Protein AF-A0A6I5RA64-F1 (afdb_monomer_lite)

Sequence (67 aa):
MPHRHVELSHADRDYLERLLGKGQMKAREYKRATGLLEMDRGKTLKAVSQTLGFPRRLNLGFEELSQ

Structure (mmCIF, N/CA/C/O backbone):
data_AF-A0A6I5RA64-F1
#
_entry.id   AF-A0A6I5RA64-F1
#
loop_
_atom_site.group_PDB
_atom_site.id
_atom_site.type_symbol
_atom_site.label_atom_id
_atom_site.label_alt_id
_atom_site.label_comp_id
_atom_site.label_asym_id
_atom_site.label_entity_id
_atom_site.label_seq_id
_atom_site.pdbx_PDB_ins_code
_atom_site.Cartn_x
_atom_site.Cartn_y
_atom_site.Cartn_z
_atom_site.occupancy
_atom_site.B_iso_or_equiv
_atom_site.auth_seq_id
_atom_site.auth_comp_id
_atom_site.auth_asym_id
_atom_site.auth_atom_id
_atom_site.pdbx_PDB_model_num
ATOM 1 N N . MET A 1 1 ? 16.701 3.293 -16.070 1.00 36.81 1 MET A N 1
ATOM 2 C CA . MET A 1 1 ? 16.435 1.921 -15.580 1.00 36.81 1 MET A CA 1
ATOM 3 C C . MET A 1 1 ? 14.993 1.879 -15.100 1.00 36.81 1 MET A C 1
ATOM 5 O O . MET A 1 1 ? 14.594 2.858 -14.483 1.00 36.81 1 MET A O 1
ATOM 9 N N . PRO A 1 2 ? 14.168 0.868 -15.416 1.00 45.19 2 PRO A N 1
ATOM 10 C CA . PRO A 1 2 ? 12.785 0.863 -14.950 1.00 45.19 2 PRO A CA 1
ATOM 11 C C . PRO A 1 2 ? 12.802 0.740 -13.422 1.00 45.19 2 PRO A C 1
ATOM 13 O O . PRO A 1 2 ? 13.203 -0.281 -12.875 1.00 45.19 2 PRO A O 1
ATOM 16 N N . HIS A 1 3 ? 12.437 1.819 -12.731 1.00 54.16 3 HIS A N 1
ATOM 17 C CA . HIS A 1 3 ? 12.482 1.958 -11.273 1.00 54.16 3 HIS A CA 1
ATOM 18 C C . HIS A 1 3 ? 11.336 1.188 -10.598 1.00 54.16 3 HIS A C 1
ATOM 20 O O . HIS A 1 3 ? 10.580 1.736 -9.794 1.00 54.16 3 HIS A O 1
ATOM 26 N N . ARG A 1 4 ? 11.153 -0.083 -10.961 1.00 61.47 4 ARG A N 1
ATOM 27 C CA . ARG A 1 4 ? 10.188 -0.965 -10.314 1.00 61.47 4 ARG A CA 1
ATOM 28 C C . ARG A 1 4 ? 10.870 -1.553 -9.084 1.00 61.47 4 ARG A C 1
ATOM 30 O O . ARG A 1 4 ? 11.553 -2.564 -9.148 1.00 61.47 4 ARG A O 1
ATOM 37 N N . HIS A 1 5 ? 10.772 -0.829 -7.972 1.00 69.31 5 HIS A N 1
ATOM 38 C CA . HIS A 1 5 ? 11.476 -1.176 -6.732 1.00 69.31 5 HIS A CA 1
ATOM 39 C C . HIS A 1 5 ? 10.839 -2.350 -5.973 1.00 69.31 5 HIS A C 1
ATOM 41 O O . HIS A 1 5 ? 11.427 -2.844 -5.015 1.00 69.31 5 HIS A O 1
ATOM 47 N N . VAL A 1 6 ? 9.639 -2.774 -6.375 1.00 86.38 6 VAL A N 1
ATOM 48 C CA . VAL A 1 6 ? 8.891 -3.872 -5.762 1.00 86.38 6 VAL A CA 1
ATOM 49 C C . VAL A 1 6 ? 8.267 -4.709 -6.871 1.00 86.38 6 VAL A C 1
ATOM 51 O O . VAL A 1 6 ? 7.587 -4.164 -7.738 1.00 86.38 6 VAL A O 1
ATOM 54 N N . GLU A 1 7 ? 8.473 -6.021 -6.809 1.00 92.31 7 GLU A N 1
ATOM 55 C CA . GLU A 1 7 ? 7.732 -7.011 -7.587 1.00 92.31 7 GLU A CA 1
ATOM 56 C C . GLU A 1 7 ? 7.120 -8.008 -6.608 1.00 92.31 7 GLU A C 1
ATOM 58 O O . GLU A 1 7 ? 7.833 -8.708 -5.888 1.00 92.31 7 GLU A O 1
ATOM 63 N N . LEU A 1 8 ? 5.793 -8.018 -6.525 1.00 93.00 8 LEU A N 1
ATOM 64 C CA . LEU A 1 8 ? 5.069 -8.937 -5.659 1.00 93.00 8 LEU A CA 1
ATOM 65 C C . LEU A 1 8 ? 4.835 -10.259 -6.381 1.00 93.00 8 LEU A C 1
ATOM 67 O O . LEU A 1 8 ? 4.520 -10.292 -7.575 1.00 93.00 8 LEU A O 1
ATOM 71 N N . SER A 1 9 ? 4.910 -11.357 -5.629 1.00 96.31 9 SER A N 1
ATOM 72 C CA . SER A 1 9 ? 4.358 -12.620 -6.105 1.00 96.31 9 SER A CA 1
ATOM 73 C C . SER A 1 9 ? 2.839 -12.497 -6.265 1.00 96.31 9 SER A C 1
ATOM 75 O O . SER A 1 9 ? 2.192 -11.636 -5.659 1.00 96.31 9 SER A O 1
ATOM 77 N N . HIS A 1 10 ? 2.243 -13.387 -7.059 1.00 95.81 10 HIS A N 1
ATOM 78 C CA . HIS A 1 10 ? 0.788 -13.418 -7.198 1.00 95.81 10 HIS A CA 1
ATOM 79 C C . HIS A 1 10 ? 0.092 -13.627 -5.844 1.00 95.81 10 HIS A C 1
ATOM 81 O O . HIS A 1 10 ? -0.859 -12.918 -5.533 1.00 95.81 10 HIS A O 1
ATOM 87 N N . ALA A 1 11 ? 0.628 -14.520 -5.004 1.00 96.75 11 ALA A N 1
ATOM 88 C CA . ALA A 1 11 ? 0.091 -14.790 -3.673 1.00 96.75 11 ALA A CA 1
ATOM 89 C C . ALA A 1 11 ? 0.163 -13.562 -2.748 1.00 96.75 11 ALA A C 1
ATOM 91 O O . ALA A 1 11 ? -0.791 -13.288 -2.019 1.00 96.75 11 ALA A O 1
ATOM 92 N N . ASP A 1 12 ? 1.259 -12.798 -2.797 1.00 96.38 12 ASP A N 1
ATOM 93 C CA . ASP A 1 12 ? 1.408 -11.583 -1.988 1.00 96.38 12 ASP A CA 1
ATOM 94 C C . ASP A 1 12 ? 0.464 -10.475 -2.454 1.00 96.38 12 ASP A C 1
ATOM 96 O O . ASP A 1 12 ? -0.151 -9.797 -1.627 1.00 96.38 12 ASP A O 1
ATOM 100 N N . ARG A 1 13 ? 0.309 -10.306 -3.774 1.00 96.56 13 ARG A N 1
ATOM 101 C CA . ARG A 1 13 ? -0.647 -9.351 -4.345 1.00 96.56 13 ARG A CA 1
ATOM 102 C C . ARG A 1 13 ? -2.067 -9.676 -3.886 1.00 96.56 13 ARG A C 1
ATOM 104 O O . ARG A 1 13 ? -2.728 -8.813 -3.310 1.00 96.56 13 ARG A O 1
ATOM 111 N N . ASP A 1 14 ? -2.489 -10.926 -4.051 1.00 97.12 14 ASP A N 1
ATOM 112 C CA . ASP A 1 14 ? -3.822 -11.389 -3.661 1.00 97.12 14 ASP A CA 1
ATOM 113 C C . ASP A 1 14 ? -4.054 -11.233 -2.153 1.00 97.12 14 ASP A C 1
ATOM 115 O O . ASP A 1 14 ? -5.125 -10.809 -1.711 1.00 97.12 14 ASP A O 1
ATOM 119 N N . TYR A 1 15 ? -3.044 -11.545 -1.336 1.00 96.12 15 TYR A N 1
ATOM 120 C CA . TYR A 1 15 ? -3.107 -11.349 0.108 1.00 96.12 15 TYR A CA 1
ATOM 121 C C . TYR A 1 15 ? -3.331 -9.877 0.469 1.00 96.12 15 TYR A C 1
ATOM 123 O O . TYR A 1 15 ? -4.206 -9.575 1.285 1.00 96.12 15 TYR A O 1
ATOM 131 N N . LEU A 1 16 ? -2.573 -8.958 -0.134 1.00 95.38 16 LEU A N 1
ATOM 132 C CA . LEU A 1 16 ? -2.679 -7.525 0.143 1.00 95.38 16 LEU A CA 1
ATOM 133 C C . LEU A 1 16 ? -4.018 -6.945 -0.330 1.00 95.38 16 LEU A C 1
ATOM 135 O O . LEU A 1 16 ? -4.623 -6.157 0.398 1.00 95.38 16 LEU A O 1
ATOM 139 N N . GLU A 1 17 ? -4.524 -7.362 -1.491 1.00 95.12 17 GLU A N 1
ATOM 140 C CA . GLU A 1 17 ? -5.847 -6.951 -1.979 1.00 95.12 17 GLU A CA 1
ATOM 141 C C . GLU A 1 17 ? -6.966 -7.441 -1.048 1.00 95.12 17 GLU A C 1
ATOM 143 O O . GLU A 1 17 ? -7.843 -6.666 -0.654 1.00 95.12 17 GLU A O 1
ATOM 148 N N . ARG A 1 18 ? -6.891 -8.697 -0.585 1.00 94.94 18 ARG A N 1
ATOM 149 C CA . ARG A 1 18 ? -7.834 -9.241 0.408 1.00 94.94 18 ARG A CA 1
ATOM 150 C C . ARG A 1 18 ? -7.711 -8.553 1.758 1.00 94.94 18 ARG A C 1
ATOM 152 O O . ARG A 1 18 ? -8.722 -8.357 2.429 1.00 94.94 18 ARG A O 1
ATOM 159 N N . LEU A 1 19 ? -6.495 -8.204 2.176 1.00 93.38 19 LEU A N 1
ATOM 160 C CA . LEU A 1 19 ? -6.255 -7.474 3.415 1.0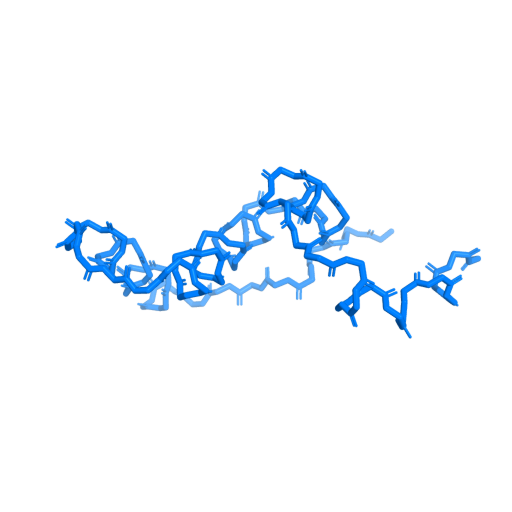0 93.38 19 LEU A CA 1
ATOM 161 C C . LEU A 1 19 ? -6.961 -6.116 3.368 1.00 93.38 19 LEU A C 1
ATOM 163 O O . LEU A 1 19 ? -7.706 -5.802 4.294 1.00 93.38 19 LEU A O 1
ATOM 167 N N . LEU A 1 20 ? -6.795 -5.356 2.280 1.00 93.31 20 LEU A N 1
ATOM 168 C CA . LEU A 1 20 ? -7.448 -4.056 2.085 1.00 93.31 20 LEU A CA 1
ATOM 169 C C . LEU A 1 20 ? -8.983 -4.153 2.043 1.00 93.31 20 LEU A C 1
ATOM 171 O O . LEU A 1 20 ? -9.657 -3.246 2.529 1.00 93.31 20 LEU A O 1
ATOM 175 N N . GLY A 1 21 ? -9.540 -5.266 1.558 1.00 92.75 21 GLY A N 1
ATOM 176 C CA . GLY A 1 21 ? -10.987 -5.508 1.536 1.00 92.75 21 GLY A CA 1
ATOM 177 C C . GLY A 1 21 ? -11.650 -5.728 2.906 1.00 92.75 21 GLY A C 1
ATOM 178 O O . GLY A 1 21 ? -12.872 -5.659 2.998 1.00 92.75 21 GLY A O 1
ATOM 179 N N . LYS A 1 22 ? -10.890 -5.970 3.988 1.00 88.44 22 LYS A N 1
ATOM 180 C CA . LYS A 1 22 ? -11.445 -6.284 5.327 1.00 88.44 22 LYS A CA 1
ATOM 181 C C . LYS A 1 22 ? -12.009 -5.077 6.091 1.00 88.44 22 LYS A C 1
ATOM 183 O O . LYS A 1 22 ? -12.616 -5.262 7.141 1.00 88.44 22 LYS A O 1
ATOM 188 N N . GLY A 1 23 ? -11.801 -3.849 5.612 1.00 78.38 23 GLY A N 1
ATOM 189 C CA . GLY A 1 23 ? -12.424 -2.623 6.138 1.00 78.38 23 GLY A CA 1
ATOM 190 C C . GLY A 1 23 ? -11.926 -2.117 7.503 1.00 78.38 23 GLY A C 1
ATOM 191 O O . GLY A 1 23 ? -11.946 -0.912 7.738 1.00 78.38 23 GLY A O 1
ATOM 192 N N . GLN A 1 24 ? -11.424 -2.982 8.391 1.00 83.56 24 GLN A N 1
ATOM 193 C CA . GLN A 1 24 ? -10.884 -2.596 9.701 1.00 83.56 24 GLN A CA 1
ATOM 194 C C . GLN A 1 24 ? -9.392 -2.940 9.815 1.00 83.56 24 GLN A C 1
ATOM 196 O O . GLN A 1 24 ? -9.015 -4.105 9.917 1.00 83.56 24 GLN A O 1
ATOM 201 N N . MET A 1 25 ? -8.532 -1.917 9.817 1.00 90.81 25 MET A N 1
ATOM 202 C CA . MET A 1 25 ? -7.095 -2.043 10.095 1.00 90.81 25 MET A CA 1
ATOM 203 C C . MET A 1 25 ? -6.496 -0.716 10.568 1.00 90.81 25 MET A C 1
ATOM 205 O O . MET A 1 25 ? -7.103 0.347 10.412 1.00 90.81 25 MET A O 1
ATOM 209 N N . LYS A 1 26 ? -5.278 -0.745 11.121 1.00 91.25 26 LYS A N 1
ATOM 210 C CA . LYS A 1 26 ? -4.596 0.489 11.533 1.00 91.25 26 LYS A CA 1
ATOM 211 C C . LYS A 1 26 ? -4.194 1.297 10.300 1.00 91.25 26 LYS A C 1
ATOM 213 O O . LYS A 1 26 ? -3.695 0.745 9.322 1.00 91.25 26 LYS A O 1
ATOM 218 N N . ALA A 1 27 ? -4.273 2.626 10.385 1.00 89.94 27 ALA A N 1
ATOM 219 C CA . ALA A 1 27 ? -3.881 3.521 9.288 1.00 89.94 27 ALA A CA 1
ATOM 220 C C . ALA A 1 27 ? -2.454 3.256 8.762 1.00 89.94 27 ALA A C 1
ATOM 222 O O . ALA A 1 27 ? -2.188 3.393 7.571 1.00 89.94 27 ALA A O 1
ATOM 223 N N . ARG A 1 28 ? -1.525 2.837 9.635 1.00 89.31 28 ARG A N 1
ATOM 224 C CA . ARG A 1 28 ? -0.157 2.465 9.236 1.00 89.31 28 ARG A CA 1
ATOM 225 C C . ARG A 1 28 ? -0.116 1.212 8.357 1.00 89.31 28 ARG A C 1
ATOM 227 O O . ARG A 1 28 ? 0.697 1.155 7.442 1.00 89.31 28 ARG A O 1
ATOM 234 N N . GLU A 1 29 ? -0.945 0.217 8.654 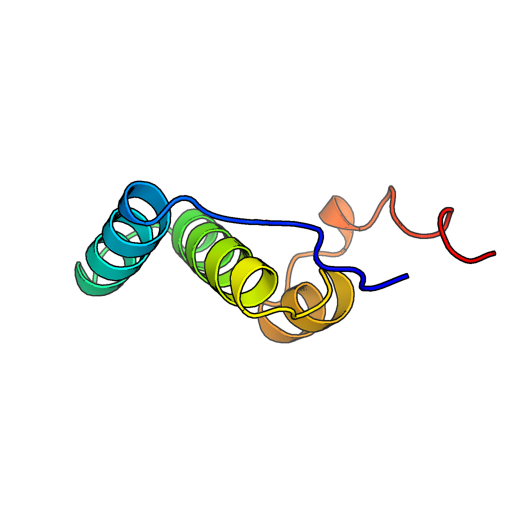1.00 91.31 29 GLU A N 1
ATOM 235 C CA . GLU A 1 29 ? -1.027 -1.036 7.893 1.00 91.31 29 GLU A CA 1
ATOM 236 C C . GLU A 1 29 ? -1.677 -0.787 6.539 1.00 91.31 29 GLU A C 1
ATOM 238 O O . GLU A 1 29 ? -1.103 -1.176 5.527 1.00 91.31 29 GLU A O 1
ATOM 243 N N . TYR A 1 30 ? -2.768 -0.016 6.521 1.00 92.56 30 TYR A N 1
ATOM 244 C CA . TYR A 1 30 ? -3.419 0.428 5.290 1.00 92.56 30 TYR A CA 1
ATOM 245 C C . TYR A 1 30 ? -2.425 1.111 4.349 1.00 92.56 30 TYR A C 1
ATOM 247 O O . TYR A 1 30 ? -2.218 0.668 3.225 1.00 92.56 30 TYR A O 1
ATOM 255 N N . LYS A 1 31 ? -1.712 2.135 4.838 1.00 91.81 31 LYS A N 1
ATOM 256 C CA . LYS A 1 31 ? -0.725 2.864 4.027 1.00 91.81 31 LYS A CA 1
ATOM 257 C C . LYS A 1 31 ? 0.394 1.956 3.507 1.00 91.81 31 LYS A C 1
ATOM 259 O O . LYS A 1 31 ? 0.852 2.145 2.387 1.00 91.81 31 LYS A O 1
ATOM 264 N N . ARG A 1 32 ? 0.852 0.974 4.289 1.00 92.25 32 ARG A N 1
ATOM 265 C CA . ARG A 1 32 ? 1.896 0.036 3.843 1.00 92.25 32 ARG A CA 1
ATOM 266 C C . ARG A 1 32 ? 1.384 -0.922 2.771 1.00 92.25 32 ARG A C 1
ATOM 268 O O . ARG A 1 32 ? 2.051 -1.066 1.755 1.00 92.25 32 ARG A O 1
ATOM 275 N N . ALA A 1 33 ? 0.216 -1.528 2.977 1.00 94.50 33 ALA A N 1
ATOM 276 C CA . ALA A 1 33 ? -0.391 -2.442 2.013 1.00 94.50 33 ALA A CA 1
ATOM 277 C C . ALA A 1 33 ? -0.692 -1.732 0.686 1.00 94.50 33 ALA A C 1
ATOM 279 O O . ALA A 1 33 ? -0.268 -2.194 -0.371 1.00 94.50 33 ALA A O 1
ATOM 280 N N . THR A 1 34 ? -1.316 -0.552 0.750 1.00 94.19 34 THR A N 1
ATOM 281 C CA . THR A 1 34 ? -1.551 0.283 -0.431 1.00 94.19 34 THR A CA 1
ATOM 282 C C . THR A 1 34 ? -0.235 0.683 -1.090 1.00 94.19 34 THR A C 1
ATOM 284 O O . THR A 1 34 ? -0.099 0.569 -2.300 1.00 94.19 34 THR A O 1
ATOM 287 N N . GLY A 1 35 ? 0.772 1.097 -0.316 1.00 93.69 35 GLY A N 1
ATOM 288 C CA . GLY A 1 35 ? 2.059 1.499 -0.875 1.00 93.69 35 GLY A CA 1
ATOM 289 C C . GLY A 1 35 ? 2.776 0.377 -1.629 1.00 93.69 35 GLY A C 1
ATOM 290 O O . GLY A 1 35 ? 3.290 0.617 -2.717 1.00 93.69 35 GLY A O 1
ATOM 291 N N . LEU A 1 36 ? 2.774 -0.845 -1.087 1.00 93.88 36 LEU A N 1
ATOM 292 C CA . LEU A 1 36 ? 3.365 -2.019 -1.738 1.00 93.88 36 LEU A CA 1
ATOM 293 C C . LEU A 1 36 ? 2.666 -2.357 -3.059 1.00 93.88 36 LEU A C 1
ATOM 295 O O . LEU A 1 36 ? 3.348 -2.553 -4.061 1.00 93.88 36 LEU A O 1
ATOM 299 N N . L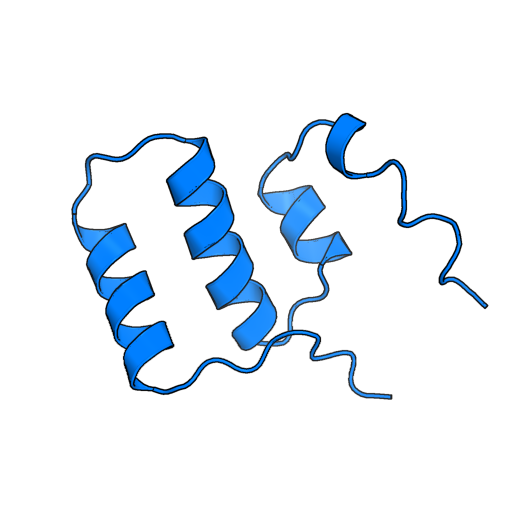EU A 1 37 ? 1.329 -2.356 -3.084 1.00 94.81 37 LEU A N 1
ATOM 300 C CA . LEU A 1 37 ? 0.556 -2.613 -4.305 1.00 94.81 37 LEU A CA 1
ATOM 301 C C . LEU A 1 37 ? 0.798 -1.548 -5.378 1.00 94.81 37 LEU A C 1
ATOM 303 O O . LEU A 1 37 ? 0.931 -1.861 -6.557 1.00 94.81 37 LEU A O 1
ATOM 307 N N . GLU A 1 38 ? 0.886 -0.281 -4.987 1.00 93.69 38 GLU A N 1
ATOM 308 C CA . GLU A 1 38 ? 1.135 0.810 -5.927 1.00 93.69 38 GLU A CA 1
ATOM 309 C C . GLU A 1 38 ? 2.558 0.776 -6.506 1.00 93.69 38 GLU A C 1
ATOM 311 O O . GLU A 1 38 ? 2.749 1.070 -7.688 1.00 93.69 38 GLU A O 1
ATOM 316 N N . MET A 1 39 ? 3.552 0.375 -5.708 1.00 92.81 39 MET A N 1
ATOM 317 C CA . MET A 1 39 ? 4.920 0.171 -6.197 1.00 92.81 39 MET A CA 1
ATOM 318 C C . MET A 1 39 ? 5.029 -1.050 -7.115 1.00 92.81 39 MET A C 1
ATOM 320 O O . MET A 1 39 ? 5.680 -0.967 -8.156 1.00 92.81 39 MET A O 1
ATOM 324 N N . ASP A 1 40 ? 4.329 -2.141 -6.795 1.00 93.38 40 ASP A N 1
ATOM 325 C CA . ASP A 1 40 ? 4.205 -3.312 -7.671 1.00 93.38 40 ASP A CA 1
ATOM 326 C C . ASP A 1 40 ? 3.550 -2.958 -9.018 1.00 93.38 40 ASP A C 1
ATOM 328 O O . ASP A 1 40 ? 3.956 -3.459 -10.066 1.00 93.38 40 ASP A O 1
ATOM 332 N N . ARG A 1 41 ? 2.614 -2.000 -9.030 1.00 92.06 41 ARG A N 1
ATOM 333 C CA . ARG A 1 41 ? 2.005 -1.420 -10.246 1.00 92.06 41 ARG A CA 1
ATOM 334 C C . ARG A 1 41 ? 2.934 -0.478 -11.025 1.00 92.06 41 ARG A C 1
ATOM 336 O O . ARG A 1 41 ? 2.526 0.074 -12.043 1.00 92.06 41 ARG A O 1
ATOM 343 N N . GLY A 1 42 ? 4.174 -0.292 -10.574 1.00 90.62 42 GLY A N 1
ATOM 344 C CA . GLY A 1 42 ? 5.194 0.493 -11.268 1.00 90.62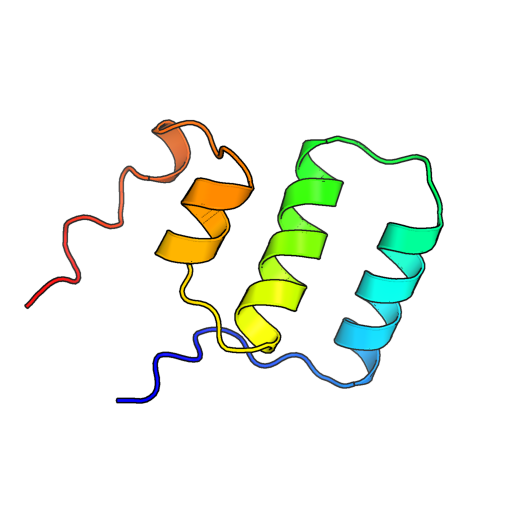 42 GLY A CA 1
ATOM 345 C C . GLY A 1 42 ? 5.311 1.946 -10.812 1.00 90.62 42 GLY A C 1
ATOM 346 O O . GLY A 1 42 ? 6.067 2.705 -11.419 1.00 90.62 42 GLY A O 1
ATOM 347 N N . LYS A 1 43 ? 4.606 2.366 -9.751 1.00 89.88 43 LYS A N 1
ATOM 348 C CA . LYS A 1 43 ? 4.816 3.706 -9.186 1.00 89.88 43 LYS A CA 1
ATOM 349 C C . LYS A 1 43 ? 6.125 3.763 -8.406 1.00 89.88 43 LYS A C 1
ATOM 351 O O . LYS A 1 43 ? 6.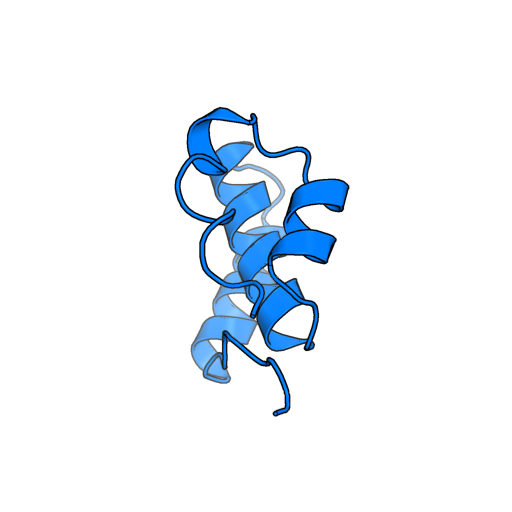521 2.819 -7.728 1.00 89.88 43 LYS A O 1
ATOM 356 N N . THR A 1 44 ? 6.777 4.920 -8.444 1.00 88.44 44 THR A N 1
ATOM 357 C CA . THR A 1 44 ? 7.958 5.161 -7.613 1.00 88.44 44 THR A CA 1
ATOM 358 C C . THR A 1 44 ? 7.556 5.358 -6.155 1.00 88.44 44 THR A C 1
ATOM 360 O O . THR A 1 44 ? 6.473 5.868 -5.849 1.00 88.44 44 THR A O 1
ATOM 363 N N . LEU A 1 45 ? 8.471 5.034 -5.240 1.00 84.19 45 LEU A N 1
ATOM 364 C CA . LEU A 1 45 ? 8.276 5.268 -3.810 1.00 84.19 45 LEU A CA 1
ATOM 365 C C . LEU A 1 45 ? 7.934 6.738 -3.503 1.00 84.19 45 LEU A C 1
ATOM 367 O O . LEU A 1 45 ? 7.098 7.009 -2.643 1.00 84.19 45 LEU A O 1
ATOM 371 N N . LYS A 1 46 ? 8.530 7.688 -4.240 1.00 85.69 46 LYS A N 1
ATOM 372 C CA . LYS A 1 46 ? 8.257 9.129 -4.116 1.00 85.69 46 LYS A CA 1
ATOM 373 C C . LYS A 1 46 ? 6.807 9.477 -4.458 1.00 85.69 46 LYS A C 1
ATOM 375 O O . LYS A 1 46 ? 6.160 10.187 -3.694 1.00 85.69 46 LYS A O 1
ATOM 380 N N . ALA A 1 47 ? 6.290 8.970 -5.577 1.00 87.94 47 ALA A N 1
ATOM 381 C CA . ALA A 1 47 ? 4.907 9.223 -5.976 1.00 87.94 47 ALA A CA 1
ATOM 382 C C . ALA A 1 47 ? 3.923 8.636 -4.953 1.00 87.94 47 ALA A C 1
ATOM 384 O O . ALA A 1 47 ? 2.989 9.304 -4.513 1.00 87.94 47 ALA A O 1
ATOM 385 N N . VAL A 1 48 ? 4.184 7.404 -4.508 1.00 89.81 48 VAL A N 1
ATOM 386 C CA . VAL A 1 48 ? 3.373 6.718 -3.495 1.00 89.81 48 VAL A CA 1
ATOM 387 C C . VAL A 1 48 ? 3.387 7.466 -2.158 1.00 89.81 48 VAL A C 1
ATOM 389 O O . VAL A 1 48 ? 2.345 7.604 -1.513 1.00 89.81 48 VAL A O 1
ATOM 392 N N . SER A 1 49 ? 4.542 7.987 -1.733 1.00 86.88 49 SER A N 1
ATOM 393 C CA . SER A 1 49 ? 4.660 8.652 -0.435 1.00 86.88 49 SER A CA 1
ATOM 394 C C . SER A 1 49 ? 3.967 10.011 -0.373 1.00 86.88 49 SER A C 1
ATOM 396 O O . SER A 1 49 ? 3.396 10.350 0.669 1.00 86.88 49 SER A O 1
ATOM 398 N N . GLN A 1 50 ? 3.944 10.739 -1.493 1.00 87.88 50 GLN A N 1
ATOM 399 C CA . GLN A 1 50 ? 3.176 11.974 -1.657 1.00 87.88 50 GLN A CA 1
ATOM 400 C C . GLN A 1 50 ? 1.668 11.722 -1.543 1.00 87.88 50 GLN A C 1
ATOM 402 O O . GLN A 1 50 ? 0.979 12.479 -0.864 1.00 87.88 50 GLN A O 1
ATOM 407 N N . THR A 1 51 ? 1.155 10.638 -2.139 1.00 88.56 51 THR A N 1
ATOM 408 C CA . THR A 1 51 ? -0.275 10.290 -2.067 1.00 88.56 51 THR A CA 1
ATOM 409 C C . THR A 1 51 ? -0.697 9.813 -0.676 1.00 88.56 51 THR A C 1
ATOM 411 O O . THR A 1 51 ? -1.770 10.167 -0.196 1.00 88.56 51 THR A O 1
ATOM 414 N N . LEU A 1 52 ? 0.134 9.011 -0.003 1.00 87.75 52 LEU A N 1
ATOM 415 C CA . LEU A 1 52 ? -0.225 8.390 1.279 1.00 87.75 52 LEU A CA 1
ATOM 416 C C . LEU A 1 52 ? 0.070 9.269 2.505 1.00 87.75 52 LEU A C 1
ATOM 418 O O . LEU A 1 52 ? -0.277 8.898 3.636 1.00 87.75 52 LEU A O 1
ATOM 422 N N . GLY A 1 53 ? 0.707 10.426 2.305 1.00 81.94 53 GLY A N 1
ATOM 423 C CA . GLY A 1 53 ? 1.032 11.375 3.366 1.00 81.94 53 GLY A CA 1
ATOM 424 C C . GLY A 1 53 ? 1.859 10.725 4.474 1.00 81.94 53 GLY A C 1
ATOM 425 O O . GLY A 1 53 ? 1.458 10.746 5.644 1.00 81.94 53 GLY A O 1
ATOM 426 N N . PHE A 1 54 ? 2.965 10.059 4.120 1.00 68.69 54 PHE A N 1
ATOM 427 C CA . PHE A 1 54 ? 3.898 9.576 5.140 1.00 68.69 54 PHE A CA 1
ATOM 428 C C . PHE A 1 54 ? 4.571 10.777 5.820 1.00 68.69 54 PHE A C 1
ATOM 430 O O . PHE A 1 54 ? 5.022 11.698 5.136 1.00 68.69 54 PHE A O 1
ATOM 437 N N . PRO A 1 55 ? 4.653 10.803 7.162 1.00 53.81 55 PRO A N 1
ATOM 438 C CA . PRO A 1 55 ? 5.349 11.872 7.860 1.00 53.81 55 PRO A CA 1
ATOM 439 C C . PRO A 1 55 ? 6.827 11.881 7.453 1.00 53.81 55 PRO A C 1
ATOM 441 O O . PRO A 1 55 ? 7.470 10.831 7.392 1.00 53.81 55 PRO A O 1
ATOM 444 N N . ARG A 1 56 ? 7.368 13.089 7.241 1.00 50.59 56 ARG A N 1
ATOM 445 C CA . ARG A 1 56 ? 8.750 13.401 6.814 1.00 50.59 56 ARG A CA 1
ATOM 446 C C . ARG A 1 56 ? 9.845 12.624 7.569 1.00 50.59 56 ARG A C 1
ATOM 448 O O . ARG A 1 56 ? 10.936 12.450 7.048 1.00 50.59 56 ARG A O 1
ATOM 455 N N . ARG A 1 57 ? 9.554 12.090 8.759 1.00 50.72 57 ARG A N 1
ATOM 456 C CA . ARG A 1 57 ? 10.471 11.263 9.563 1.00 50.72 57 ARG A CA 1
ATOM 457 C C . ARG A 1 57 ? 10.814 9.897 8.944 1.00 50.72 57 ARG A C 1
ATOM 459 O O . ARG A 1 57 ? 11.838 9.338 9.304 1.00 50.72 57 ARG A O 1
ATOM 466 N N . LEU A 1 58 ? 10.002 9.380 8.016 1.00 52.03 58 LEU A N 1
ATOM 467 C CA . LEU A 1 58 ? 10.339 8.204 7.192 1.00 52.03 58 LEU A CA 1
ATOM 468 C C . LEU A 1 58 ? 11.051 8.580 5.873 1.00 52.03 58 LEU A C 1
ATOM 470 O O . LEU A 1 58 ? 11.491 7.686 5.161 1.00 52.03 58 LEU A O 1
ATOM 474 N N . ASN A 1 59 ? 11.191 9.878 5.561 1.00 49.91 59 ASN A N 1
ATOM 475 C CA . ASN A 1 59 ? 11.906 10.378 4.376 1.00 49.91 59 ASN A CA 1
ATOM 476 C C . ASN A 1 59 ? 13.394 10.684 4.641 1.00 49.91 59 ASN A C 1
ATOM 478 O O . ASN A 1 59 ? 14.088 11.094 3.717 1.00 49.91 59 ASN A O 1
ATOM 482 N N . LEU A 1 60 ? 13.905 10.489 5.865 1.00 43.75 60 LEU A N 1
ATOM 483 C CA . LEU A 1 60 ? 15.273 10.870 6.266 1.00 43.75 60 LEU A CA 1
ATOM 484 C C . LEU A 1 60 ? 16.388 9.941 5.736 1.00 43.75 60 LEU A C 1
ATOM 486 O O . LEU A 1 60 ? 17.435 9.819 6.356 1.00 43.75 60 LEU A O 1
ATOM 490 N N . GLY A 1 61 ? 16.181 9.295 4.591 1.00 50.38 61 GLY A N 1
ATOM 491 C CA . GLY A 1 61 ? 17.203 8.475 3.930 1.00 50.38 61 GLY A CA 1
ATOM 492 C C . GLY A 1 61 ? 17.098 8.446 2.406 1.00 50.38 61 GLY A C 1
ATOM 493 O O . GLY A 1 61 ? 17.662 7.553 1.790 1.00 50.38 61 GLY A O 1
ATOM 494 N N . PHE A 1 62 ? 16.347 9.368 1.787 1.00 52.66 62 PHE A N 1
ATOM 495 C CA . PHE A 1 62 ? 16.058 9.324 0.344 1.00 52.66 62 PHE A CA 1
ATOM 496 C C . PHE A 1 62 ? 16.577 10.521 -0.464 1.00 52.66 62 PHE A C 1
ATOM 498 O O . PHE A 1 62 ? 16.365 10.551 -1.673 1.00 52.66 62 PHE A O 1
ATOM 505 N N . GLU A 1 63 ? 17.271 11.483 0.153 1.00 51.31 63 GLU A N 1
ATOM 506 C CA . GLU A 1 63 ? 17.904 12.577 -0.607 1.00 51.31 63 GLU A CA 1
ATOM 507 C C . GLU A 1 63 ? 19.245 12.188 -1.254 1.00 51.31 63 GLU A C 1
ATOM 509 O O . GLU A 1 63 ? 19.763 12.948 -2.061 1.00 51.31 63 GLU A O 1
ATOM 514 N N . GLU A 1 64 ? 19.777 10.989 -0.990 1.00 49.28 64 GLU A N 1
ATOM 515 C CA . GLU A 1 64 ? 21.112 10.584 -1.466 1.00 49.28 64 GLU A CA 1
ATOM 516 C C . GLU A 1 64 ? 21.117 9.716 -2.739 1.00 49.28 64 GLU A C 1
ATOM 518 O O . GLU A 1 64 ? 22.177 9.366 -3.243 1.00 49.28 64 GLU A O 1
ATOM 523 N N . LEU A 1 65 ? 19.953 9.390 -3.313 1.00 49.25 65 LEU A N 1
ATOM 524 C CA . LEU A 1 65 ? 19.853 8.582 -4.542 1.00 49.25 65 LEU A CA 1
ATOM 525 C C . LEU A 1 65 ? 19.278 9.379 -5.717 1.00 49.25 65 LEU A C 1
ATOM 527 O O . LEU A 1 65 ? 18.367 8.933 -6.415 1.00 49.25 65 LEU A O 1
ATOM 531 N N . SER A 1 66 ? 19.811 10.584 -5.912 1.00 44.62 66 SER A N 1
ATOM 532 C CA . SER A 1 66 ? 19.570 11.406 -7.097 1.00 44.62 66 SER A CA 1
ATOM 533 C C . SER A 1 66 ? 20.886 11.955 -7.654 1.00 44.62 66 SER A C 1
ATOM 535 O O . SER A 1 66 ? 21.099 13.167 -7.646 1.00 44.62 66 SER A O 1
AT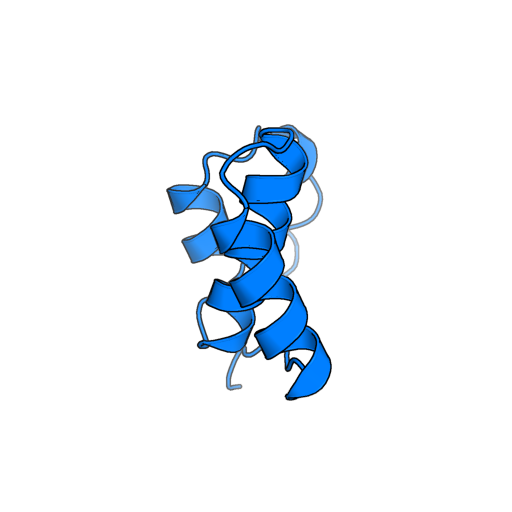OM 537 N N . GLN A 1 67 ? 21.734 11.059 -8.161 1.00 42.03 67 GLN A N 1
ATOM 538 C CA . GLN A 1 67 ? 22.579 11.300 -9.336 1.00 42.03 67 GLN A CA 1
ATOM 539 C C . GLN A 1 67 ? 22.530 10.067 -10.236 1.00 42.03 67 GLN A C 1
ATOM 541 O O . GLN A 1 67 ? 22.526 8.945 -9.681 1.00 42.03 67 GLN A O 1
#

pLDDT: mean 80.0, std 18.83, range [36.81, 97.12]

Radius of gyration: 12.97 Å; chains: 1; bounding box: 35×28×27 Å

Foldseek 3Di:
DQQLVAADDPVLLVVLVVVCVPPDDDLVSNLVSVLRNVSNVRDHNVVSCVVSVDPCVVVVPPPPPDD

Secondary structure (DSSP, 8-state):
---------HHHHHHHHHHHTTS---HHHHHHHHHHHHHHTT--HHHHHHHHT--GGG-TT-TT---